Protein AF-A0AAE4ZXS1-F1 (afdb_monomer_lite)

Foldseek 3Di:
DQQPQDDDPDPPHFPFDWDADVVVRGTAWTDGSRHTQHHRNRGDDDQDEAEDAPVVCVVQVVVVHHYDHGDCCSDCVNVPDD

Secondary structure (DSSP, 8-state):
---TTSS--STTS---EEEEETTTTEEEEEEETTEEEEETTEEPP---EEEE-HHHHHHHHTTT-EEEE--GGGSHHHH---

Sequence (82 aa):
LGLSKKGSLTPGFDADITVVDLEARRPVMSFVQGDPVMVDGVVMRKAPRIITTARGAKVLQDKGFLTYETSVADSWFYRGRK

pLDDT: mean 94.03, s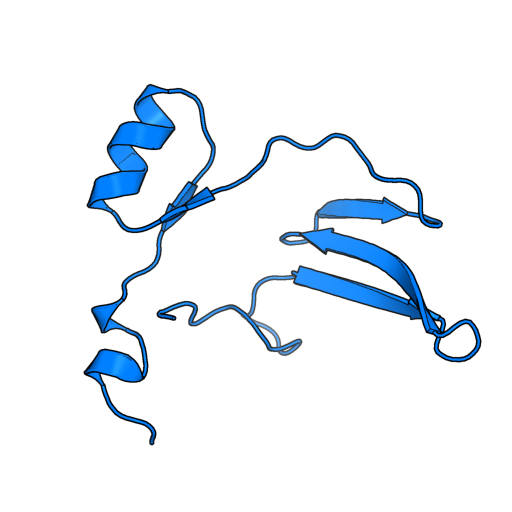td 5.27, range [63.09, 98.06]

Structure (mmCIF, N/CA/C/O backbone):
data_AF-A0AAE4ZXS1-F1
#
_entry.id   AF-A0AAE4ZXS1-F1
#
loop_
_atom_site.group_PDB
_atom_site.id
_atom_site.type_symbol
_atom_site.label_atom_id
_atom_site.label_alt_id
_atom_site.label_comp_id
_atom_site.label_asym_id
_atom_site.label_entity_id
_atom_site.label_seq_id
_atom_site.pdbx_PDB_ins_code
_atom_site.Cartn_x
_atom_site.Cartn_y
_atom_site.Cartn_z
_atom_site.occupancy
_atom_site.B_iso_or_equiv
_atom_site.auth_seq_id
_atom_site.auth_comp_id
_atom_site.auth_asym_id
_atom_site.auth_atom_id
_atom_site.pdbx_PDB_model_num
ATOM 1 N N . LEU A 1 1 ? 5.368 5.357 -10.542 1.00 88.94 1 LEU A N 1
ATOM 2 C CA . LEU A 1 1 ? 5.785 5.704 -9.164 1.00 88.94 1 LEU A CA 1
ATOM 3 C C . LEU A 1 1 ? 6.902 4.803 -8.610 1.00 88.94 1 LEU A C 1
ATOM 5 O O . LEU A 1 1 ? 7.226 4.933 -7.441 1.00 88.94 1 LEU A O 1
ATOM 9 N N . GLY A 1 2 ? 7.484 3.890 -9.404 1.00 92.12 2 GLY A N 1
ATOM 10 C CA . GLY A 1 2 ? 8.450 2.911 -8.881 1.00 92.12 2 GLY A CA 1
ATOM 11 C C . GLY A 1 2 ? 7.819 1.761 -8.090 1.00 92.12 2 GLY A C 1
ATOM 12 O O . GLY A 1 2 ? 8.512 0.938 -7.516 1.00 92.12 2 GLY A O 1
ATOM 13 N N . LEU A 1 3 ? 6.487 1.694 -8.072 1.00 94.19 3 LEU A N 1
ATOM 14 C CA . LEU A 1 3 ? 5.705 0.725 -7.315 1.00 94.19 3 LEU A CA 1
ATOM 15 C C . LEU A 1 3 ? 5.440 -0.530 -8.153 1.00 94.19 3 LEU A C 1
ATOM 17 O O . LEU A 1 3 ? 4.308 -0.785 -8.553 1.00 94.19 3 LEU A O 1
ATOM 21 N N . SER A 1 4 ? 6.492 -1.286 -8.459 1.00 91.75 4 SER A N 1
ATOM 22 C CA . SER A 1 4 ? 6.430 -2.438 -9.376 1.00 91.75 4 SER A CA 1
ATOM 23 C C . SER A 1 4 ? 5.479 -3.554 -8.932 1.00 91.75 4 SER A C 1
ATOM 25 O O . SER A 1 4 ? 4.995 -4.299 -9.776 1.00 91.75 4 SER A O 1
ATOM 27 N N . LYS A 1 5 ? 5.186 -3.649 -7.630 1.00 94.88 5 LYS A N 1
ATOM 28 C CA . LYS A 1 5 ? 4.276 -4.643 -7.041 1.00 94.88 5 LYS A CA 1
ATOM 29 C C . LYS A 1 5 ? 2.884 -4.097 -6.696 1.00 94.88 5 LYS A C 1
ATOM 31 O O . LYS A 1 5 ? 2.128 -4.790 -6.026 1.00 94.88 5 LYS A O 1
ATOM 36 N N . LYS A 1 6 ? 2.521 -2.872 -7.102 1.00 94.38 6 LYS A N 1
ATOM 37 C CA . LYS A 1 6 ? 1.207 -2.262 -6.794 1.00 94.38 6 LYS A CA 1
ATOM 38 C C . LYS A 1 6 ? 0.319 -2.163 -8.036 1.00 94.38 6 LYS A C 1
ATOM 40 O O . LYS A 1 6 ? 0.820 -2.015 -9.146 1.00 94.38 6 LYS A O 1
ATOM 45 N N . GLY A 1 7 ? -0.999 -2.148 -7.832 1.00 94.06 7 GLY A N 1
ATOM 46 C CA . GLY A 1 7 ? -1.977 -1.815 -8.878 1.00 94.06 7 GLY A CA 1
ATOM 47 C C . GLY A 1 7 ? -2.440 -2.982 -9.758 1.00 94.06 7 GLY A C 1
ATOM 48 O O . GLY A 1 7 ? -3.053 -2.738 -10.791 1.00 94.06 7 GLY A O 1
ATOM 49 N N . SER A 1 8 ? -2.170 -4.227 -9.361 1.00 96.50 8 SER A N 1
ATOM 50 C CA . SER A 1 8 ? -2.705 -5.437 -9.999 1.00 96.50 8 SER A CA 1
ATOM 51 C C . SER A 1 8 ? -3.106 -6.458 -8.934 1.00 96.50 8 SER A C 1
ATOM 53 O O . SER A 1 8 ? -2.544 -6.458 -7.841 1.00 96.50 8 SER A O 1
ATOM 55 N N . LEU A 1 9 ? -4.055 -7.337 -9.271 1.00 96.88 9 LEU A N 1
ATOM 56 C CA . LEU A 1 9 ? -4.492 -8.473 -8.444 1.00 96.88 9 LEU A CA 1
ATOM 57 C C . LEU A 1 9 ? -3.855 -9.808 -8.874 1.00 96.88 9 LEU A C 1
ATOM 59 O O . LEU A 1 9 ? -4.221 -10.870 -8.377 1.00 96.88 9 LEU A O 1
ATOM 63 N N . THR A 1 10 ? -2.917 -9.781 -9.821 1.00 97.56 10 THR A N 1
ATOM 64 C CA . THR A 1 10 ? -2.196 -10.979 -10.271 1.00 97.56 10 THR A CA 1
ATOM 65 C C . THR A 1 10 ? -1.214 -11.483 -9.205 1.00 97.56 10 THR A C 1
ATOM 67 O O . THR A 1 10 ? -0.606 -10.657 -8.515 1.00 97.56 10 THR A O 1
ATOM 70 N N . PRO A 1 11 ? -0.961 -12.805 -9.109 1.00 97.06 11 PRO A N 1
ATOM 71 C CA . PRO A 1 11 ? 0.065 -13.346 -8.218 1.00 97.06 11 PRO A CA 1
ATOM 72 C C . PRO A 1 11 ? 1.419 -12.634 -8.368 1.00 97.06 11 PRO A C 1
ATOM 74 O O . PRO A 1 11 ? 1.861 -12.349 -9.480 1.00 97.06 11 PRO A O 1
ATOM 77 N N . GLY A 1 12 ? 2.071 -12.335 -7.241 1.00 95.50 12 GLY A N 1
ATOM 78 C CA . GLY A 1 12 ? 3.345 -11.602 -7.184 1.00 95.50 12 GLY A CA 1
ATOM 79 C C . GLY A 1 12 ? 3.224 -10.100 -6.889 1.00 95.50 12 GLY A C 1
ATOM 80 O O . GLY A 1 12 ? 4.230 -9.472 -6.550 1.00 95.50 12 GLY A O 1
ATOM 81 N N . PHE A 1 13 ? 2.015 -9.535 -6.959 1.00 97.56 13 PHE A N 1
ATOM 82 C CA . PHE A 1 13 ? 1.718 -8.177 -6.491 1.00 97.56 13 PHE A CA 1
ATOM 83 C C . PHE A 1 13 ? 1.387 -8.165 -4.994 1.00 97.56 13 PHE A C 1
ATOM 85 O O . PHE A 1 13 ? 1.046 -9.192 -4.407 1.00 97.56 13 PHE A O 1
ATOM 92 N N . ASP A 1 14 ? 1.513 -6.997 -4.365 1.00 96.88 14 ASP A N 1
ATOM 93 C CA . ASP A 1 14 ? 1.089 -6.812 -2.982 1.00 96.88 14 ASP A CA 1
ATOM 94 C C . ASP A 1 14 ? -0.424 -7.015 -2.867 1.00 96.88 14 ASP A C 1
ATOM 96 O O . ASP A 1 14 ? -1.193 -6.488 -3.671 1.00 96.88 14 ASP A O 1
ATOM 100 N N . ALA A 1 15 ? -0.852 -7.720 -1.821 1.00 96.62 15 ALA A N 1
ATOM 101 C CA . ALA A 1 15 ? -2.260 -7.938 -1.504 1.00 96.62 15 ALA A CA 1
ATOM 102 C C . ALA A 1 15 ? -2.907 -6.683 -0.878 1.00 96.62 15 ALA A C 1
ATOM 104 O O . ALA A 1 15 ? -3.418 -6.715 0.243 1.00 96.62 15 ALA A O 1
ATOM 105 N N . ASP A 1 16 ? -2.846 -5.571 -1.609 1.00 96.81 16 ASP A N 1
ATOM 106 C CA . ASP A 1 16 ? -3.589 -4.348 -1.329 1.00 96.81 16 ASP A CA 1
ATOM 107 C C . ASP A 1 16 ? -4.939 -4.436 -2.044 1.00 96.81 16 ASP A C 1
ATOM 109 O O . ASP A 1 16 ? -5.054 -4.165 -3.241 1.00 96.81 16 ASP A O 1
ATOM 113 N N . ILE A 1 17 ? -5.958 -4.881 -1.314 1.00 97.69 17 ILE A N 1
ATOM 114 C CA . ILE A 1 17 ? -7.252 -5.275 -1.877 1.00 97.69 17 ILE A CA 1
ATOM 115 C C . ILE A 1 17 ? -8.340 -4.441 -1.217 1.00 97.69 17 ILE A C 1
ATOM 117 O O . ILE A 1 17 ? -8.385 -4.320 0.003 1.00 97.69 17 ILE A O 1
ATOM 121 N N . THR A 1 18 ? -9.247 -3.883 -2.014 1.00 97.69 18 THR A N 1
ATOM 122 C CA . THR A 1 18 ? -10.478 -3.263 -1.509 1.00 97.69 18 THR A CA 1
ATOM 123 C C . THR A 1 18 ? -11.668 -4.051 -2.029 1.00 97.69 18 THR A C 1
ATOM 125 O O . THR A 1 18 ? -11.810 -4.221 -3.238 1.00 97.69 18 THR A O 1
ATOM 128 N N . VAL A 1 19 ? -12.519 -4.520 -1.121 1.00 97.81 19 VAL A N 1
ATOM 129 C CA . VAL A 1 19 ? -13.807 -5.132 -1.458 1.00 97.81 19 VAL A CA 1
ATOM 130 C C . VAL A 1 19 ? -14.851 -4.026 -1.474 1.00 97.81 19 VAL A C 1
ATOM 132 O O . VAL A 1 19 ? -14.957 -3.256 -0.515 1.00 97.81 19 VAL A O 1
ATOM 135 N N . VAL A 1 20 ? -15.603 -3.933 -2.566 1.00 97.94 20 VAL A N 1
ATOM 136 C CA . VAL A 1 20 ? -16.561 -2.853 -2.816 1.00 97.94 20 VAL A CA 1
ATOM 137 C C .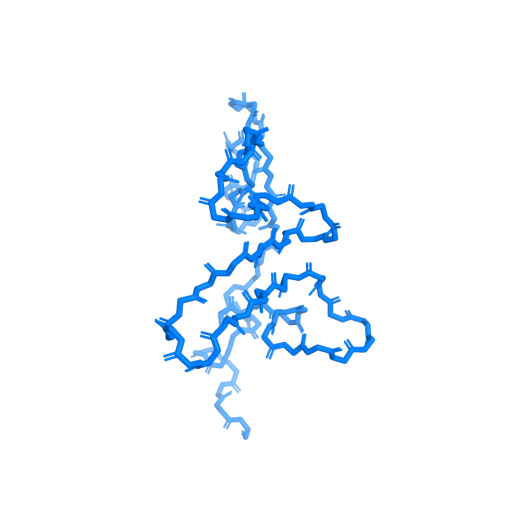 VAL A 1 20 ? -17.953 -3.441 -2.990 1.00 97.94 20 VAL A C 1
ATOM 139 O O . VAL A 1 20 ? -18.143 -4.364 -3.778 1.00 97.94 20 VAL A O 1
ATOM 142 N N . ASP A 1 21 ? -18.918 -2.871 -2.279 1.00 97.94 21 ASP A N 1
ATOM 143 C CA . ASP A 1 21 ? -20.334 -3.031 -2.587 1.00 97.94 21 ASP A CA 1
ATOM 144 C C . ASP A 1 21 ? -20.663 -2.099 -3.759 1.00 97.94 21 ASP A C 1
ATOM 146 O O . ASP A 1 21 ? -20.605 -0.870 -3.634 1.00 97.94 21 ASP A O 1
ATOM 150 N N . LEU A 1 22 ? -20.933 -2.693 -4.922 1.00 97.69 22 LEU A N 1
ATOM 151 C CA . LEU A 1 22 ? -21.175 -1.956 -6.161 1.00 97.69 22 LEU A CA 1
ATOM 152 C C . LEU A 1 22 ? -22.551 -1.282 -6.186 1.00 97.69 22 LEU A C 1
ATOM 154 O O . LEU A 1 22 ? -22.674 -0.218 -6.793 1.00 97.69 22 LEU A O 1
ATOM 158 N N . GLU A 1 23 ? -23.556 -1.853 -5.518 1.00 98.06 23 GLU A N 1
ATOM 159 C CA . GLU A 1 23 ? -24.901 -1.274 -5.443 1.00 98.06 23 GLU A CA 1
ATOM 160 C C . GLU A 1 23 ? -24.886 -0.040 -4.536 1.00 98.06 23 GLU A C 1
ATOM 162 O O . GLU A 1 23 ? -25.279 1.057 -4.945 1.00 98.06 23 GLU A O 1
ATOM 167 N N . ALA A 1 24 ? -24.313 -0.181 -3.337 1.00 96.56 24 ALA A N 1
ATOM 168 C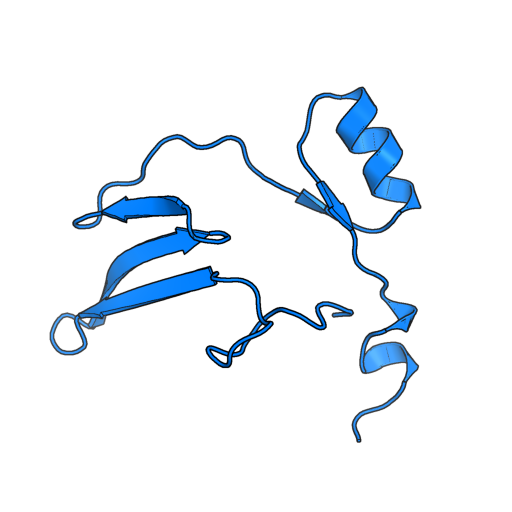 CA . ALA A 1 24 ? -24.152 0.933 -2.406 1.00 96.56 24 ALA A CA 1
ATOM 169 C C . ALA A 1 24 ? -23.013 1.898 -2.794 1.00 96.56 24 ALA A C 1
ATOM 171 O O . ALA A 1 24 ? -22.877 2.961 -2.185 1.00 96.56 24 ALA A O 1
ATOM 172 N N . ARG A 1 25 ? -22.191 1.545 -3.794 1.00 97.00 25 ARG A N 1
ATOM 173 C CA . ARG A 1 25 ? -21.025 2.308 -4.279 1.00 97.00 25 ARG A CA 1
ATOM 174 C C . ARG A 1 25 ? -20.048 2.688 -3.159 1.00 97.00 25 ARG A C 1
ATOM 176 O O . ARG A 1 25 ? -19.550 3.814 -3.115 1.00 97.00 25 ARG A O 1
ATOM 183 N N . ARG A 1 26 ? -19.764 1.752 -2.247 1.00 97.06 26 ARG A N 1
ATOM 184 C CA . ARG A 1 26 ? -18.881 1.990 -1.091 1.00 97.06 26 ARG A CA 1
ATOM 185 C C . ARG A 1 26 ? -17.939 0.814 -0.822 1.00 97.06 26 ARG A C 1
ATOM 187 O O . ARG A 1 26 ? -18.323 -0.336 -1.031 1.00 97.06 26 ARG A O 1
ATOM 194 N N . PRO A 1 27 ? -16.720 1.064 -0.320 1.00 97.25 27 PRO A N 1
ATOM 195 C CA . PRO A 1 27 ? -15.858 -0.008 0.153 1.00 97.25 27 PRO A CA 1
ATOM 196 C C . PRO A 1 27 ? -16.435 -0.611 1.443 1.00 97.25 27 PRO A C 1
ATOM 198 O O . PRO A 1 27 ? -16.908 0.113 2.320 1.00 97.25 27 PRO A O 1
ATOM 201 N N . VAL A 1 28 ? -16.392 -1.937 1.558 1.00 97.94 28 VAL A N 1
ATOM 202 C CA . VAL A 1 28 ? -16.891 -2.683 2.729 1.00 97.94 28 VAL A CA 1
ATOM 203 C C . VAL A 1 28 ? -15.772 -3.395 3.484 1.00 97.94 28 VAL A C 1
ATOM 205 O O . VAL A 1 28 ? -15.852 -3.528 4.702 1.00 97.94 28 VAL A O 1
ATOM 208 N N . MET A 1 29 ? -14.683 -3.759 2.800 1.00 98.00 29 MET A N 1
ATOM 209 C CA . MET A 1 29 ? -13.467 -4.287 3.425 1.00 98.00 29 MET A CA 1
ATOM 210 C C . MET A 1 29 ? -12.225 -3.754 2.716 1.00 98.00 29 MET A C 1
ATOM 212 O O . MET A 1 29 ? -12.259 -3.455 1.520 1.00 98.00 29 MET A O 1
ATOM 216 N N . SER A 1 30 ? -11.111 -3.660 3.435 1.00 97.31 30 SER A N 1
ATOM 217 C CA . SER A 1 30 ? -9.822 -3.312 2.843 1.00 97.31 30 SER A CA 1
ATOM 218 C C . SER A 1 30 ? -8.688 -4.073 3.515 1.00 97.31 30 SER A C 1
ATOM 220 O O . SER A 1 30 ? -8.702 -4.285 4.730 1.00 97.31 30 SER A O 1
ATOM 222 N N . PHE A 1 31 ? -7.709 -4.465 2.709 1.00 96.19 31 PHE A N 1
ATOM 223 C CA . PHE A 1 31 ? -6.517 -5.200 3.097 1.00 96.19 31 PHE A CA 1
ATOM 224 C C . PHE A 1 31 ? -5.287 -4.444 2.616 1.00 96.19 31 PHE A C 1
ATOM 226 O O . PHE A 1 31 ? -5.273 -3.923 1.500 1.00 96.19 31 PHE A O 1
ATOM 233 N N . VAL A 1 32 ? -4.248 -4.410 3.446 1.00 94.69 32 VAL A N 1
ATOM 234 C CA . VAL A 1 32 ? -2.943 -3.844 3.090 1.00 94.69 32 VAL A CA 1
ATOM 235 C C . VAL A 1 32 ? -1.892 -4.909 3.337 1.00 94.69 32 VAL A C 1
ATOM 237 O O . VAL A 1 32 ? -1.643 -5.286 4.488 1.00 94.69 32 VAL A O 1
ATOM 240 N N . GLN A 1 33 ? -1.275 -5.371 2.249 1.00 93.12 33 GLN A N 1
ATOM 241 C CA . GLN A 1 33 ? -0.346 -6.504 2.224 1.00 93.12 33 GLN A CA 1
ATOM 242 C C . GLN A 1 33 ? -0.897 -7.768 2.900 1.00 93.12 33 GLN A C 1
ATOM 244 O O . GLN A 1 33 ? -0.182 -8.453 3.625 1.00 93.12 33 GLN A O 1
ATOM 249 N N . GLY A 1 34 ? -2.173 -8.070 2.652 1.00 94.06 34 GLY A N 1
ATOM 250 C CA . GLY A 1 34 ? -2.840 -9.278 3.143 1.00 94.06 34 GLY A CA 1
ATOM 251 C C . GLY A 1 34 ? -3.462 -9.152 4.533 1.00 94.06 34 GLY A C 1
ATOM 252 O O . GLY A 1 34 ? -4.333 -9.948 4.869 1.00 94.06 34 GLY A O 1
ATOM 253 N N . ASP A 1 35 ? -3.106 -8.128 5.309 1.00 93.81 35 ASP A N 1
ATOM 254 C CA . ASP A 1 35 ? -3.740 -7.898 6.608 1.00 93.81 35 ASP A CA 1
ATOM 255 C C . ASP A 1 35 ? -5.007 -7.046 6.452 1.00 93.81 35 ASP A C 1
ATOM 257 O O . ASP A 1 35 ? -4.951 -6.007 5.779 1.00 93.81 35 ASP A O 1
ATOM 261 N N . PRO A 1 36 ? -6.121 -7.402 7.114 1.00 94.50 36 PRO A N 1
ATOM 262 C CA . PRO A 1 36 ? -7.313 -6.565 7.133 1.00 94.50 36 PRO A CA 1
ATOM 263 C C . PRO A 1 36 ? -7.034 -5.246 7.868 1.00 94.50 36 PRO A C 1
ATOM 265 O O . PRO A 1 36 ? -6.492 -5.225 8.974 1.00 94.50 36 PRO A O 1
ATOM 268 N N . VAL A 1 37 ? -7.416 -4.130 7.249 1.00 95.81 37 VAL A N 1
ATOM 269 C CA . VAL A 1 37 ? -7.359 -2.778 7.840 1.00 95.81 37 VAL A CA 1
ATOM 270 C C . VAL A 1 37 ? -8.738 -2.141 7.971 1.00 95.81 37 VAL A C 1
ATOM 272 O O . VAL A 1 37 ? -8.896 -1.149 8.677 1.00 95.81 37 VAL A O 1
ATOM 275 N N . MET A 1 38 ? -9.744 -2.709 7.307 1.00 97.12 38 MET A N 1
ATOM 276 C CA . MET A 1 38 ? -11.144 -2.338 7.456 1.00 97.12 38 MET A CA 1
ATOM 277 C C . MET A 1 38 ? -12.020 -3.566 7.204 1.00 97.12 38 MET A C 1
ATOM 279 O O . MET A 1 38 ? -11.811 -4.258 6.207 1.00 97.12 38 MET A O 1
ATOM 283 N N . VAL A 1 39 ? -13.000 -3.815 8.073 1.00 96.50 39 VAL A N 1
ATOM 284 C CA . VAL A 1 39 ? -14.013 -4.875 7.914 1.00 96.50 39 VAL A CA 1
ATOM 285 C C . VAL A 1 39 ? -15.376 -4.294 8.265 1.00 96.50 39 VAL A C 1
ATOM 287 O O . VAL A 1 39 ? -15.482 -3.530 9.219 1.00 96.50 39 VAL A O 1
ATOM 290 N N . ASP A 1 40 ? -16.394 -4.600 7.462 1.00 95.56 40 ASP A N 1
ATOM 291 C CA . ASP A 1 40 ? -17.755 -4.059 7.582 1.00 95.56 40 ASP A CA 1
ATOM 292 C C . ASP A 1 40 ? -17.803 -2.522 7.679 1.00 95.56 40 ASP A C 1
ATOM 294 O O . ASP A 1 40 ? -18.640 -1.930 8.358 1.00 95.56 40 ASP A O 1
ATOM 298 N N . GLY A 1 41 ? -16.876 -1.849 6.991 1.00 94.06 41 GLY A N 1
ATOM 299 C CA . GLY A 1 41 ? -16.718 -0.391 7.040 1.00 94.06 41 GLY A CA 1
ATOM 300 C C . GLY A 1 41 ? -16.071 0.157 8.321 1.00 94.06 41 GLY A C 1
ATOM 301 O O . GLY A 1 41 ? -15.903 1.370 8.440 1.00 94.06 41 GLY A O 1
ATOM 302 N N . VAL A 1 42 ? -15.670 -0.699 9.266 1.00 95.94 42 VAL A N 1
ATOM 303 C CA . VAL A 1 42 ? -14.993 -0.311 10.511 1.00 95.94 42 VAL A CA 1
ATOM 304 C C . VAL A 1 42 ? -13.480 -0.426 10.344 1.00 95.94 42 VAL A C 1
ATOM 306 O O . VAL A 1 42 ? -12.952 -1.492 10.030 1.00 95.94 42 VAL A O 1
ATOM 309 N N . VAL A 1 43 ? -12.767 0.682 10.561 1.00 95.12 43 VAL A N 1
ATOM 310 C CA . VAL A 1 43 ? -11.303 0.747 10.439 1.00 95.12 43 VAL A CA 1
ATOM 311 C C . VAL A 1 43 ? -10.627 0.083 11.639 1.00 95.12 43 VAL A C 1
ATOM 313 O O . VAL A 1 43 ? -10.904 0.410 12.793 1.00 95.12 43 VAL A O 1
ATOM 316 N N . MET A 1 44 ? -9.680 -0.810 11.360 1.00 92.94 44 MET A N 1
ATOM 317 C CA . MET A 1 44 ? -8.836 -1.467 12.354 1.00 92.94 44 MET A CA 1
ATOM 318 C C . MET A 1 44 ? -7.554 -0.661 12.582 1.00 92.94 44 MET A C 1
ATOM 320 O O . MET A 1 44 ? -6.925 -0.169 11.642 1.00 92.94 44 MET A O 1
ATOM 324 N N . ARG A 1 45 ? -7.128 -0.526 13.844 1.00 83.25 45 ARG A N 1
ATOM 325 C CA . ARG A 1 45 ? -5.865 0.149 14.175 1.00 83.25 45 ARG A CA 1
ATOM 326 C C . ARG A 1 45 ? -4.679 -0.684 13.692 1.00 83.25 45 ARG A C 1
ATOM 328 O O . ARG A 1 45 ? -4.422 -1.760 14.221 1.00 83.25 45 ARG A O 1
ATOM 335 N N . LYS A 1 46 ? -3.907 -0.134 12.755 1.00 83.88 46 LYS A N 1
ATOM 336 C CA . LYS A 1 46 ? -2.620 -0.679 12.308 1.00 83.88 46 LYS A CA 1
ATOM 337 C C . LYS A 1 46 ? -1.580 0.438 12.253 1.00 83.88 46 LYS A C 1
ATOM 339 O O . LYS A 1 46 ? -1.903 1.574 11.908 1.00 83.88 46 LYS A O 1
ATOM 344 N N . ALA A 1 47 ? -0.333 0.123 12.601 1.00 85.44 47 ALA A N 1
ATOM 345 C CA . ALA A 1 47 ? 0.770 1.063 12.429 1.00 85.44 47 ALA A CA 1
ATOM 346 C C . ALA A 1 47 ? 0.924 1.407 10.934 1.00 85.44 47 ALA A C 1
ATOM 348 O O . ALA A 1 47 ? 0.975 0.490 10.105 1.00 85.44 47 ALA A O 1
ATOM 349 N N . PRO A 1 48 ? 0.989 2.697 10.561 1.00 86.62 48 PRO A N 1
ATOM 350 C CA . PRO A 1 48 ? 1.123 3.079 9.165 1.00 86.62 48 PRO A CA 1
ATOM 351 C C . PRO A 1 48 ? 2.484 2.639 8.620 1.00 86.62 48 PRO A C 1
ATOM 353 O O . PRO A 1 48 ? 3.496 2.669 9.323 1.00 86.62 48 PRO A O 1
ATOM 356 N N . ARG A 1 49 ? 2.510 2.266 7.339 1.00 93.25 49 ARG A N 1
ATOM 357 C CA . ARG A 1 49 ? 3.742 2.010 6.592 1.00 93.25 49 ARG A CA 1
ATOM 358 C C . ARG A 1 49 ? 3.926 3.090 5.541 1.00 93.25 49 ARG A C 1
ATOM 360 O O . ARG A 1 49 ? 3.053 3.291 4.702 1.00 93.25 49 ARG A O 1
ATOM 367 N N . ILE A 1 50 ? 5.056 3.783 5.591 1.00 95.75 50 ILE A N 1
ATOM 368 C CA . ILE A 1 50 ? 5.321 4.938 4.734 1.00 95.75 50 ILE A CA 1
ATOM 369 C C . ILE A 1 50 ? 6.071 4.489 3.484 1.00 95.75 50 ILE A C 1
ATOM 371 O O . ILE A 1 50 ? 7.152 3.905 3.574 1.00 95.75 50 ILE A O 1
ATOM 375 N N . ILE A 1 51 ? 5.515 4.798 2.315 1.00 95.75 51 ILE A N 1
ATOM 376 C CA . ILE A 1 51 ? 6.211 4.624 1.040 1.00 95.75 51 ILE A CA 1
ATOM 377 C C . ILE A 1 51 ? 7.243 5.741 0.895 1.00 95.75 51 ILE A C 1
ATOM 379 O O . ILE A 1 51 ? 6.901 6.920 0.977 1.00 95.75 51 ILE A O 1
ATOM 383 N N . THR 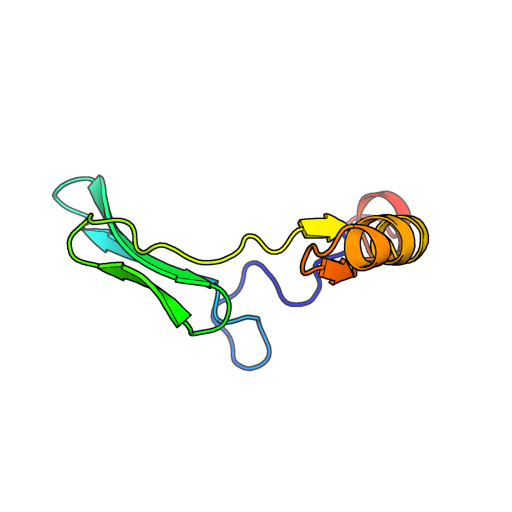A 1 52 ? 8.507 5.386 0.683 1.00 96.50 52 THR A N 1
ATOM 384 C CA . THR A 1 52 ? 9.603 6.362 0.606 1.00 96.50 52 THR A CA 1
ATOM 385 C C . THR A 1 52 ? 10.781 5.822 -0.204 1.00 96.50 52 THR A C 1
ATOM 387 O O . THR A 1 52 ? 10.792 4.658 -0.591 1.00 96.50 52 THR A O 1
ATOM 390 N N . THR A 1 53 ? 11.783 6.654 -0.478 1.00 94.88 53 THR A N 1
ATOM 391 C CA . THR A 1 53 ? 13.054 6.202 -1.070 1.00 94.88 53 THR A CA 1
ATOM 392 C C . THR A 1 53 ? 13.993 5.654 0.003 1.00 94.88 53 THR A C 1
ATOM 394 O O . THR A 1 53 ? 13.829 5.977 1.178 1.00 94.88 53 THR A O 1
ATOM 397 N N . ALA A 1 54 ? 15.032 4.908 -0.387 1.00 94.38 54 ALA A N 1
ATOM 398 C CA . ALA A 1 54 ? 16.054 4.400 0.541 1.00 94.38 54 ALA A CA 1
ATOM 399 C C . ALA A 1 54 ? 16.641 5.503 1.451 1.00 94.38 54 ALA A C 1
ATOM 401 O O . ALA A 1 54 ? 16.824 5.313 2.653 1.00 94.38 54 ALA A O 1
ATOM 402 N N . ARG A 1 55 ? 16.843 6.714 0.906 1.00 93.56 55 ARG A N 1
ATOM 403 C CA . ARG A 1 55 ? 17.278 7.885 1.686 1.00 93.56 55 ARG A CA 1
ATOM 404 C C . ARG A 1 55 ? 16.289 8.238 2.803 1.00 93.56 55 ARG A C 1
ATOM 406 O O . ARG A 1 55 ? 16.707 8.556 3.912 1.00 93.56 55 ARG A O 1
ATOM 413 N N . GLY A 1 56 ? 14.990 8.239 2.506 1.00 96.81 56 GLY A N 1
ATOM 414 C CA . GLY A 1 56 ? 13.954 8.571 3.484 1.00 96.81 56 GLY A CA 1
ATOM 415 C C . GLY A 1 56 ? 13.646 7.426 4.448 1.00 96.81 56 GLY A C 1
ATOM 416 O O . GLY A 1 56 ? 13.255 7.686 5.584 1.00 96.81 56 GLY A O 1
ATOM 417 N N . ALA A 1 57 ? 13.851 6.178 4.023 1.00 97.56 57 ALA A N 1
ATOM 418 C CA . ALA A 1 57 ? 13.566 4.996 4.824 1.00 97.56 57 ALA A CA 1
ATOM 419 C C . ALA A 1 57 ? 14.377 4.979 6.115 1.00 97.56 57 ALA A C 1
ATOM 421 O O . ALA A 1 57 ? 13.791 4.864 7.188 1.00 97.56 57 ALA A O 1
ATOM 422 N N . LYS A 1 58 ? 15.687 5.234 6.023 1.00 96.00 58 LYS A N 1
ATOM 423 C CA . LYS A 1 58 ? 16.557 5.330 7.199 1.00 96.00 58 LYS A CA 1
ATOM 424 C C . LYS A 1 58 ? 16.038 6.343 8.228 1.00 96.00 58 LYS A C 1
ATOM 426 O O . LYS A 1 58 ? 15.875 6.011 9.394 1.00 96.00 58 LYS A O 1
ATOM 431 N N . VAL A 1 59 ? 15.726 7.564 7.789 1.00 97.38 59 VAL A N 1
ATOM 432 C CA . VAL A 1 59 ? 15.261 8.644 8.681 1.00 97.38 59 VAL A CA 1
ATOM 433 C C . VAL A 1 59 ? 13.932 8.296 9.362 1.00 97.38 59 VAL A C 1
ATOM 435 O O . VAL A 1 59 ? 13.691 8.704 10.496 1.00 97.38 59 VAL A O 1
ATOM 438 N N . LEU A 1 60 ? 13.048 7.574 8.673 1.00 97.75 60 LEU A N 1
ATOM 439 C CA . LEU A 1 60 ? 11.744 7.169 9.201 1.00 97.75 60 LEU A CA 1
ATOM 440 C C . LEU A 1 60 ? 11.848 5.975 10.152 1.00 97.75 60 LEU A C 1
ATOM 442 O O . LEU A 1 60 ? 11.189 5.972 11.191 1.00 97.75 60 LEU A O 1
ATOM 446 N N . GLN A 1 61 ? 12.698 5.003 9.829 1.00 96.69 61 GLN A N 1
ATOM 447 C CA . GLN A 1 61 ? 12.977 3.853 10.688 1.00 96.69 61 GLN A CA 1
ATOM 448 C C . GLN A 1 61 ? 13.637 4.294 12.001 1.00 96.69 61 GLN A C 1
ATOM 450 O O . GLN A 1 61 ? 13.198 3.859 13.063 1.00 96.69 61 GLN A O 1
ATOM 455 N N . ASP A 1 62 ? 14.582 5.243 11.954 1.00 96.62 62 ASP A N 1
ATOM 456 C CA . ASP A 1 62 ? 15.206 5.841 13.149 1.00 96.62 62 ASP A CA 1
ATOM 457 C C . ASP A 1 62 ? 14.167 6.553 14.057 1.00 96.62 62 ASP A C 1
ATOM 459 O O . ASP A 1 62 ? 14.404 6.761 15.245 1.00 96.62 62 ASP A O 1
ATOM 463 N N . LYS A 1 63 ? 12.991 6.905 13.514 1.00 96.44 63 LYS A N 1
ATOM 464 C CA . LYS A 1 63 ? 11.844 7.490 14.236 1.00 96.44 63 LYS A CA 1
ATOM 465 C C . LYS A 1 63 ? 10.756 6.471 14.609 1.00 96.44 63 LYS A C 1
ATOM 467 O O . LYS A 1 63 ? 9.708 6.867 15.113 1.00 96.44 63 LYS A O 1
ATOM 472 N N . GLY A 1 64 ? 10.977 5.182 14.351 1.00 96.12 64 GLY A N 1
ATOM 473 C CA . GLY A 1 64 ? 10.049 4.100 14.690 1.00 96.12 64 GLY A CA 1
ATOM 474 C C . GLY A 1 64 ? 8.927 3.853 13.675 1.00 96.12 64 GLY A C 1
ATOM 475 O O . GLY A 1 64 ? 7.979 3.132 13.985 1.00 96.12 64 GLY A O 1
ATOM 476 N N . PHE A 1 65 ? 8.999 4.420 12.467 1.00 96.88 65 PHE A N 1
ATOM 477 C CA . PHE A 1 65 ? 8.008 4.154 11.422 1.00 96.88 65 PHE A CA 1
ATOM 478 C C . PHE A 1 65 ? 8.368 2.924 10.590 1.00 96.88 65 PHE A C 1
ATOM 480 O O . PHE A 1 65 ? 9.519 2.713 10.204 1.00 96.88 65 PHE A O 1
ATOM 487 N N . LEU A 1 66 ? 7.343 2.160 10.211 1.00 95.81 66 LEU A N 1
ATOM 488 C CA . LEU A 1 66 ? 7.481 1.142 9.178 1.00 95.81 66 LEU A CA 1
ATOM 489 C C . LEU A 1 66 ? 7.610 1.815 7.811 1.00 95.81 66 LEU A C 1
ATOM 491 O O . LEU A 1 66 ? 6.944 2.813 7.526 1.00 95.81 66 LEU A O 1
ATOM 495 N N . THR A 1 67 ? 8.426 1.240 6.935 1.00 97.19 67 THR A N 1
ATOM 496 C CA . THR A 1 67 ? 8.690 1.798 5.603 1.00 97.19 67 THR A CA 1
ATOM 497 C C . THR A 1 67 ? 8.460 0.761 4.510 1.00 97.19 67 THR A C 1
ATOM 499 O O . THR A 1 67 ? 8.550 -0.444 4.738 1.00 97.19 67 THR A O 1
ATOM 502 N N . TYR A 1 68 ? 8.092 1.243 3.327 1.00 95.69 68 TYR A N 1
ATOM 503 C CA . TYR A 1 68 ? 8.041 0.488 2.082 1.00 95.69 68 TYR A CA 1
ATOM 504 C C . TYR A 1 68 ? 8.912 1.243 1.083 1.00 95.69 68 TYR A C 1
ATOM 506 O O . TYR A 1 68 ? 8.562 2.342 0.644 1.00 95.69 68 TYR A O 1
ATOM 514 N N . GLU A 1 69 ? 10.071 0.690 0.757 1.00 95.69 69 GLU A N 1
ATOM 515 C CA . GLU A 1 69 ? 11.015 1.367 -0.124 1.00 95.69 69 GLU A CA 1
ATOM 516 C C . GLU A 1 69 ? 10.577 1.292 -1.591 1.00 95.69 69 GLU A C 1
ATOM 518 O O . GLU A 1 69 ? 10.122 0.259 -2.079 1.00 95.69 69 GLU A O 1
ATOM 523 N N . THR A 1 70 ? 10.712 2.410 -2.299 1.00 95.31 70 THR A N 1
ATOM 524 C CA . THR A 1 70 ? 10.487 2.535 -3.742 1.00 95.31 70 THR A CA 1
ATOM 525 C C . THR A 1 70 ? 11.602 3.360 -4.381 1.00 95.31 70 THR A C 1
ATOM 527 O O . THR A 1 70 ? 12.257 4.176 -3.727 1.00 95.31 70 THR A O 1
ATOM 530 N N . SER A 1 71 ? 11.796 3.191 -5.686 1.00 93.81 71 SER A N 1
ATOM 531 C CA . SER A 1 71 ? 12.728 3.983 -6.483 1.00 93.81 71 SER A CA 1
ATOM 532 C C . SER A 1 71 ? 11.975 4.787 -7.534 1.00 93.81 71 SER A C 1
ATOM 534 O O . SER A 1 71 ? 11.316 4.243 -8.419 1.00 93.81 71 SER A O 1
ATOM 536 N N . VAL A 1 72 ? 12.099 6.114 -7.495 1.00 91.00 72 VAL A N 1
ATOM 537 C CA . VAL A 1 72 ? 11.483 6.972 -8.520 1.00 91.00 72 VAL A CA 1
ATOM 538 C C . VAL A 1 72 ? 12.120 6.729 -9.896 1.00 91.00 72 VAL A C 1
ATOM 540 O O . VAL A 1 72 ? 11.424 6.827 -10.906 1.00 91.00 72 VAL A O 1
ATOM 543 N N . ALA A 1 73 ? 13.389 6.311 -9.945 1.00 93.00 73 ALA A N 1
ATOM 544 C CA . ALA A 1 73 ? 14.063 5.906 -11.181 1.00 93.00 73 ALA A CA 1
ATOM 545 C C . ALA A 1 73 ? 13.412 4.674 -11.844 1.00 93.00 73 ALA A C 1
ATOM 547 O O . ALA A 1 73 ? 13.586 4.446 -13.040 1.00 93.00 73 ALA A O 1
ATOM 548 N N . ASP A 1 74 ? 12.604 3.910 -11.102 1.00 91.25 74 ASP A N 1
ATOM 549 C CA . ASP A 1 74 ? 11.830 2.781 -11.631 1.00 91.25 74 ASP A CA 1
ATOM 550 C C . ASP A 1 74 ? 10.470 3.213 -12.192 1.00 91.25 74 ASP A C 1
ATOM 552 O O . ASP A 1 74 ? 9.706 2.411 -12.727 1.00 91.25 74 ASP A O 1
ATOM 556 N N . SER A 1 75 ? 10.133 4.495 -12.072 1.00 91.38 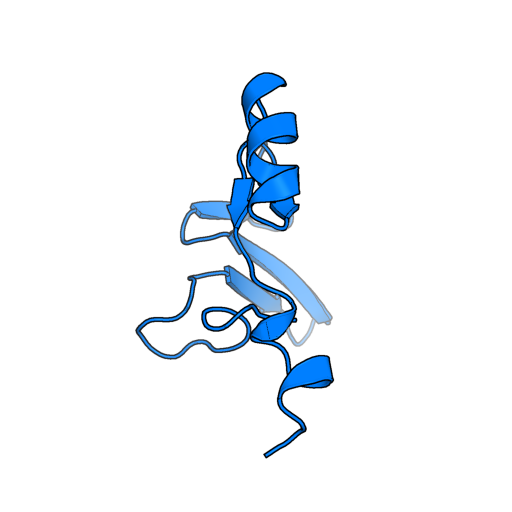75 SER A N 1
ATOM 557 C CA . SER A 1 75 ? 8.895 5.040 -12.603 1.00 91.38 75 SER A CA 1
ATOM 558 C C . SER A 1 75 ? 8.995 5.405 -14.085 1.00 91.38 75 SER A C 1
ATOM 560 O O . SER A 1 75 ? 10.034 5.810 -14.598 1.00 91.38 75 SER A O 1
ATOM 562 N N . TRP A 1 76 ? 7.839 5.377 -14.742 1.00 89.56 76 TRP A N 1
ATOM 563 C CA . TRP A 1 76 ? 7.600 5.956 -16.062 1.00 89.56 76 TRP A CA 1
ATOM 564 C C . TRP A 1 76 ? 8.013 7.430 -16.223 1.00 8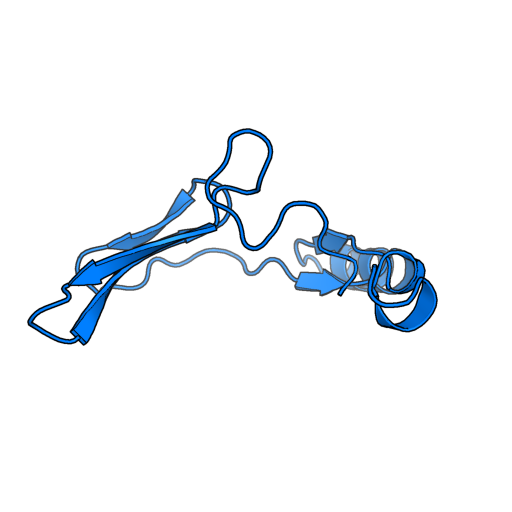9.56 76 TRP A C 1
ATOM 566 O O . TRP A 1 76 ? 8.230 7.853 -17.351 1.00 89.56 76 TRP A O 1
ATOM 576 N N . PHE A 1 77 ? 8.176 8.200 -15.135 1.00 90.31 77 PHE A N 1
ATOM 577 C CA . PHE A 1 77 ? 8.704 9.567 -15.219 1.00 90.31 77 PHE A CA 1
ATOM 578 C C . PHE A 1 77 ? 10.158 9.599 -15.711 1.00 90.31 77 PHE A C 1
ATOM 580 O O . PHE A 1 77 ? 10.542 10.539 -16.392 1.00 90.31 77 PHE A O 1
ATOM 587 N N . TYR A 1 78 ? 10.948 8.570 -15.381 1.00 90.62 78 TYR A N 1
ATOM 588 C CA . TYR A 1 78 ? 12.366 8.468 -15.748 1.00 90.62 78 TYR A CA 1
ATOM 589 C C . TYR A 1 78 ? 12.620 7.451 -16.863 1.00 90.62 78 TYR A C 1
ATOM 591 O O . TYR A 1 78 ? 13.541 7.626 -17.653 1.00 90.62 78 TYR A O 1
ATOM 599 N N . ARG A 1 79 ? 11.810 6.387 -16.947 1.00 88.69 79 ARG A N 1
ATOM 600 C CA . ARG A 1 79 ? 11.972 5.318 -17.950 1.00 88.69 79 ARG A CA 1
ATOM 601 C C . ARG A 1 79 ? 11.135 5.513 -19.219 1.00 88.69 79 ARG A C 1
ATOM 603 O O . ARG A 1 79 ? 11.263 4.721 -20.146 1.00 88.69 79 ARG A O 1
ATOM 610 N N . GLY A 1 80 ? 10.275 6.534 -19.247 1.00 83.38 80 GLY A N 1
ATOM 611 C CA . GLY A 1 80 ? 9.245 6.702 -20.270 1.00 83.38 80 GLY A CA 1
ATOM 612 C C . GLY A 1 80 ? 8.058 5.752 -20.071 1.00 83.38 80 GLY A C 1
ATOM 613 O O . GLY A 1 80 ? 8.127 4.765 -19.333 1.00 83.38 80 GLY A O 1
ATOM 614 N N . ARG A 1 81 ? 6.933 6.068 -20.721 1.00 76.00 81 ARG A N 1
ATOM 615 C CA . ARG A 1 81 ? 5.819 5.126 -20.899 1.00 76.00 81 ARG A CA 1
ATOM 616 C C . ARG A 1 81 ? 6.199 4.200 -22.055 1.00 76.00 81 ARG A C 1
ATOM 618 O O . ARG A 1 81 ? 6.454 4.698 -23.146 1.00 76.00 81 ARG A O 1
ATOM 625 N N . LYS A 1 82 ? 6.295 2.897 -21.789 1.00 63.09 82 LYS A N 1
ATOM 626 C CA . LYS A 1 82 ? 6.250 1.891 -22.855 1.00 63.09 82 LYS A CA 1
ATOM 627 C C . LYS A 1 82 ? 4.813 1.718 -23.320 1.00 63.09 82 LYS A C 1
ATOM 629 O O . LYS A 1 82 ? 3.922 1.856 -22.449 1.00 63.09 82 LYS A O 1
#

Radius of gyration: 15.42 Å; chains: 1; bounding box: 42×23×38 Å